Protein AF-A0AAD6MGV6-F1 (afdb_monomer_lite)

Structure (mmCIF, N/CA/C/O backbone):
data_AF-A0AAD6MGV6-F1
#
_entry.id   AF-A0AAD6MGV6-F1
#
loop_
_atom_site.group_PDB
_atom_site.id
_atom_site.type_symbol
_atom_site.label_atom_id
_atom_site.label_alt_id
_atom_site.label_comp_id
_atom_site.label_asym_id
_atom_site.label_entity_id
_atom_site.label_seq_id
_atom_site.pdbx_PDB_ins_code
_atom_site.Cartn_x
_atom_site.Cartn_y
_atom_site.Cartn_z
_atom_site.occupancy
_atom_site.B_iso_or_equiv
_atom_site.auth_seq_id
_atom_site.auth_comp_id
_atom_site.auth_asym_id
_atom_site.auth_atom_id
_atom_site.pdbx_PDB_model_num
ATOM 1 N N . MET A 1 1 ? 37.240 -46.795 -12.899 1.00 45.78 1 MET A N 1
ATOM 2 C CA . MET A 1 1 ? 37.497 -45.343 -12.999 1.00 45.78 1 MET A CA 1
ATOM 3 C C . MET A 1 1 ? 36.671 -44.775 -14.137 1.00 45.78 1 MET A C 1
ATOM 5 O O . MET A 1 1 ? 36.834 -45.219 -15.263 1.00 45.78 1 MET A O 1
ATOM 9 N N . GLY A 1 2 ? 35.770 -43.844 -13.847 1.00 46.91 2 GLY A N 1
ATOM 10 C CA . GLY A 1 2 ? 34.921 -43.191 -14.843 1.00 46.91 2 GLY A CA 1
ATOM 11 C C . GLY A 1 2 ? 34.289 -41.949 -14.230 1.00 46.91 2 GLY A C 1
ATOM 12 O O . GLY A 1 2 ? 33.077 -41.884 -14.060 1.00 46.91 2 GLY A O 1
ATOM 13 N N . GLU A 1 3 ? 35.133 -41.012 -13.801 1.00 48.69 3 GLU A N 1
ATOM 14 C CA . GLU A 1 3 ? 34.718 -39.755 -13.183 1.00 48.69 3 GLU A CA 1
ATOM 15 C C . GLU A 1 3 ? 34.123 -38.840 -14.258 1.00 48.69 3 GLU A C 1
ATOM 17 O O . GLU A 1 3 ? 34.838 -38.252 -15.073 1.00 48.69 3 GLU A O 1
ATOM 22 N N .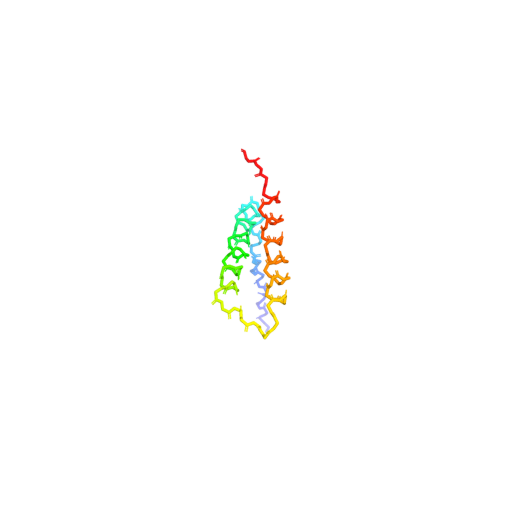 ARG A 1 4 ? 32.792 -38.721 -14.290 1.00 57.59 4 ARG A N 1
ATOM 23 C CA . ARG A 1 4 ? 32.119 -37.710 -15.110 1.00 57.59 4 ARG A CA 1
ATOM 24 C C . ARG A 1 4 ? 31.879 -36.456 -14.281 1.00 57.59 4 ARG A C 1
ATOM 26 O O . ARG A 1 4 ? 30.903 -36.334 -13.554 1.00 57.59 4 ARG A O 1
ATOM 33 N N . LYS A 1 5 ? 32.873 -35.578 -14.412 1.00 52.62 5 LYS A N 1
ATOM 34 C CA . LYS A 1 5 ? 32.842 -34.112 -14.426 1.00 52.62 5 LYS A CA 1
ATOM 35 C C . LYS A 1 5 ? 31.469 -33.480 -14.138 1.00 52.62 5 LYS A C 1
ATOM 37 O O . LYS A 1 5 ? 30.568 -33.511 -14.969 1.00 52.62 5 LYS A O 1
ATOM 42 N N . ILE A 1 6 ? 31.397 -32.849 -12.967 1.00 52.44 6 ILE A N 1
ATOM 43 C CA . ILE A 1 6 ? 30.779 -31.541 -12.698 1.00 52.44 6 ILE A CA 1
ATOM 44 C C . ILE A 1 6 ? 30.564 -30.743 -13.996 1.00 52.44 6 ILE A C 1
ATOM 46 O O . ILE A 1 6 ? 31.528 -30.277 -14.602 1.00 52.44 6 ILE A O 1
ATOM 50 N N . SER A 1 7 ? 29.306 -30.604 -14.415 1.00 45.84 7 SER A N 1
ATOM 51 C CA . SER A 1 7 ? 28.895 -29.612 -15.405 1.00 45.84 7 SER A CA 1
ATOM 52 C C . SER A 1 7 ? 28.148 -28.530 -14.653 1.00 45.84 7 SER A C 1
ATOM 54 O O . SER A 1 7 ? 27.009 -28.716 -14.229 1.00 45.84 7 SER A O 1
ATOM 56 N N . SER A 1 8 ? 28.859 -27.433 -14.437 1.00 54.62 8 SER A N 1
ATOM 57 C CA . SER A 1 8 ? 28.334 -26.150 -14.014 1.00 54.62 8 SER A CA 1
ATOM 58 C C . SER A 1 8 ? 27.174 -25.766 -14.928 1.00 54.62 8 SER A C 1
ATOM 60 O O . SER A 1 8 ? 27.393 -25.545 -16.116 1.00 54.62 8 SER A O 1
ATOM 62 N N . ASP A 1 9 ? 25.962 -25.688 -14.387 1.00 46.28 9 ASP A N 1
ATOM 63 C CA . ASP A 1 9 ? 24.902 -24.909 -15.017 1.00 46.28 9 ASP A CA 1
ATOM 64 C C . ASP A 1 9 ? 24.754 -23.624 -14.210 1.00 46.28 9 ASP A C 1
ATOM 66 O O . ASP A 1 9 ? 24.076 -23.531 -13.182 1.00 46.28 9 ASP A O 1
ATOM 70 N N . SER A 1 10 ? 25.576 -22.669 -14.622 1.00 50.78 10 SER A N 1
ATOM 71 C CA . SER A 1 10 ? 25.526 -21.265 -14.260 1.00 50.78 10 SER A CA 1
ATOM 72 C C . SER A 1 10 ? 24.099 -20.753 -14.440 1.00 50.78 10 SER A C 1
ATOM 74 O O . SER A 1 10 ? 23.669 -20.484 -15.560 1.00 50.78 10 SER A O 1
ATOM 76 N N . ARG A 1 11 ? 23.374 -20.591 -13.325 1.00 50.62 11 ARG A N 1
ATOM 77 C CA . ARG A 1 11 ? 22.155 -19.779 -13.293 1.00 50.62 11 ARG A CA 1
ATOM 78 C C . ARG A 1 11 ? 22.523 -18.386 -13.780 1.00 50.62 11 ARG A C 1
ATOM 80 O O . ARG A 1 11 ? 23.208 -17.640 -13.087 1.00 50.62 11 ARG A O 1
ATOM 87 N N . LEU A 1 12 ? 22.086 -18.111 -15.000 1.00 53.81 12 LEU A N 1
ATOM 88 C CA . LEU A 1 12 ? 22.125 -16.827 -15.672 1.00 53.81 12 LEU A CA 1
ATOM 89 C C . LEU A 1 12 ? 21.571 -15.758 -14.728 1.00 53.81 12 LEU A C 1
ATOM 91 O O . LEU A 1 12 ? 20.363 -15.685 -14.501 1.00 53.81 12 LEU A O 1
ATOM 95 N N . VAL A 1 13 ? 22.460 -14.937 -14.175 1.00 52.59 13 VAL A N 1
ATOM 96 C CA . VAL A 1 13 ? 22.075 -13.625 -13.665 1.00 52.59 13 VAL A CA 1
ATOM 97 C C . VAL A 1 13 ? 21.854 -12.777 -14.913 1.00 52.59 13 VAL A C 1
ATOM 99 O O . VAL A 1 13 ? 22.796 -12.460 -15.638 1.00 52.59 13 VAL A O 1
ATOM 102 N N . LYS A 1 14 ? 20.586 -12.515 -15.237 1.00 51.06 14 LYS A N 1
ATOM 103 C CA . LYS A 1 14 ? 20.200 -11.614 -16.325 1.00 51.06 14 LYS A CA 1
ATOM 104 C C . LYS A 1 14 ? 20.331 -10.180 -15.809 1.00 51.06 14 LYS A C 1
ATOM 106 O O . LYS A 1 14 ? 19.353 -9.566 -15.399 1.00 51.06 14 LYS A O 1
ATOM 111 N N . GLU A 1 15 ? 21.559 -9.679 -15.775 1.00 51.25 15 GLU A N 1
ATOM 112 C CA . GLU A 1 15 ? 21.854 -8.274 -15.487 1.00 51.25 15 GLU A CA 1
ATOM 113 C C . GLU A 1 15 ? 21.575 -7.457 -16.759 1.00 51.25 15 GLU A C 1
ATOM 115 O O . GLU A 1 15 ? 22.160 -7.724 -17.809 1.00 51.25 15 GLU A O 1
ATOM 120 N N . GLY A 1 16 ? 20.638 -6.504 -16.689 1.00 48.00 16 GLY A N 1
ATOM 121 C CA . GLY A 1 16 ? 20.474 -5.471 -17.725 1.00 48.00 16 GLY A CA 1
ATOM 122 C C . GLY A 1 16 ? 19.045 -5.094 -18.135 1.00 48.00 16 GLY A C 1
ATOM 123 O O . GLY A 1 16 ? 18.853 -4.000 -18.646 1.00 48.00 16 GLY A O 1
ATOM 124 N N . GLU A 1 17 ? 18.038 -5.935 -17.881 1.00 47.12 17 GLU A N 1
ATOM 125 C CA . GLU A 1 17 ? 16.609 -5.606 -18.119 1.00 47.12 17 GLU A CA 1
ATOM 126 C C . GLU A 1 17 ? 15.757 -5.689 -16.837 1.00 47.12 17 GLU A C 1
ATOM 128 O O . GLU A 1 17 ? 14.627 -5.219 -16.819 1.00 47.12 17 GLU A O 1
ATOM 133 N N . GLY A 1 18 ? 16.301 -6.254 -15.752 1.00 52.25 18 GLY A N 1
ATOM 134 C CA . GLY A 1 18 ? 15.548 -6.565 -14.532 1.00 52.25 18 GLY A CA 1
ATOM 135 C C . GLY A 1 18 ? 15.467 -5.449 -13.492 1.00 52.25 18 GLY A C 1
ATOM 136 O O . GLY A 1 18 ? 14.556 -5.467 -12.682 1.00 52.25 18 GLY A O 1
ATOM 137 N N . GLU A 1 19 ? 16.358 -4.454 -13.487 1.00 55.81 19 GLU A N 1
ATOM 138 C CA . GLU A 1 19 ? 16.426 -3.507 -12.358 1.00 55.81 19 GLU A CA 1
ATOM 139 C C . GLU A 1 19 ? 15.270 -2.497 -12.337 1.00 55.81 19 GLU A C 1
ATOM 141 O O . GLU A 1 19 ? 14.685 -2.254 -11.284 1.00 55.81 19 GLU A O 1
ATOM 146 N N . GLY A 1 20 ? 14.901 -1.936 -13.493 1.00 59.84 20 GLY A N 1
ATOM 147 C CA . GLY A 1 20 ? 13.766 -1.012 -13.594 1.00 59.84 20 GLY A CA 1
ATOM 148 C C . GLY A 1 20 ? 12.430 -1.713 -13.343 1.00 59.84 20 GLY A C 1
ATOM 149 O O . GLY A 1 20 ? 11.620 -1.232 -12.553 1.00 59.84 20 GLY A O 1
ATOM 150 N N . GLU A 1 21 ? 12.226 -2.879 -13.962 1.00 65.06 21 GLU A N 1
ATOM 151 C CA . GLU A 1 21 ? 11.042 -3.724 -13.752 1.00 65.06 21 GLU A CA 1
ATOM 152 C C . GLU A 1 21 ? 10.936 -4.194 -12.289 1.00 65.06 21 GLU A C 1
ATOM 154 O O . GLU A 1 21 ? 9.850 -4.160 -11.708 1.00 65.06 21 GLU A O 1
ATOM 159 N N . ASP A 1 22 ? 12.064 -4.522 -11.647 1.00 80.44 22 ASP A N 1
ATOM 160 C CA . ASP A 1 22 ? 12.114 -4.888 -10.230 1.00 80.44 22 ASP A CA 1
ATOM 161 C C . ASP A 1 22 ? 11.741 -3.723 -9.308 1.00 80.44 22 ASP A C 1
ATOM 163 O O . ASP A 1 22 ? 11.089 -3.945 -8.285 1.00 80.44 22 ASP A O 1
ATOM 167 N N . ILE A 1 23 ? 12.153 -2.486 -9.613 1.00 83.94 23 ILE A N 1
ATOM 168 C CA . ILE A 1 23 ? 11.785 -1.314 -8.800 1.00 83.94 23 ILE A CA 1
ATOM 169 C C . ILE A 1 23 ? 10.283 -1.044 -8.925 1.00 83.94 23 ILE A C 1
ATOM 171 O O . ILE A 1 23 ? 9.621 -0.856 -7.903 1.00 83.94 23 ILE A O 1
ATOM 175 N N . TRP A 1 24 ? 9.724 -1.114 -10.137 1.00 84.81 24 TRP A N 1
ATOM 176 C CA . TRP A 1 24 ? 8.278 -0.999 -10.346 1.00 84.81 24 TRP A CA 1
ATOM 177 C C . TRP A 1 24 ? 7.508 -2.093 -9.600 1.00 84.81 24 TRP A C 1
ATOM 179 O O . TRP A 1 24 ? 6.578 -1.784 -8.856 1.00 84.81 24 TRP A O 1
ATOM 189 N N . ALA A 1 25 ? 7.933 -3.354 -9.706 1.00 89.19 25 ALA A N 1
ATOM 190 C CA . ALA A 1 25 ? 7.308 -4.466 -8.993 1.00 89.19 25 ALA A CA 1
ATOM 191 C C . ALA A 1 25 ? 7.367 -4.289 -7.464 1.00 89.19 25 ALA A C 1
ATOM 193 O O . ALA A 1 25 ? 6.387 -4.555 -6.761 1.00 89.19 25 ALA A O 1
ATOM 194 N N . LYS A 1 26 ? 8.494 -3.798 -6.931 1.00 88.31 26 LYS A N 1
ATOM 195 C CA . LYS A 1 26 ? 8.650 -3.480 -5.501 1.00 88.31 26 LYS A CA 1
ATOM 196 C C . LYS A 1 26 ? 7.738 -2.337 -5.069 1.00 88.31 26 LYS A C 1
ATOM 198 O O . LYS A 1 26 ? 7.123 -2.443 -4.010 1.00 88.31 26 LYS A O 1
ATOM 203 N N . ALA A 1 27 ? 7.631 -1.279 -5.869 1.00 89.00 27 ALA A N 1
ATOM 204 C CA . ALA A 1 27 ? 6.767 -0.140 -5.579 1.00 89.00 27 ALA A CA 1
ATOM 205 C C . ALA A 1 27 ? 5.281 -0.542 -5.589 1.00 89.00 27 ALA A C 1
ATOM 207 O O . ALA A 1 27 ? 4.543 -0.193 -4.663 1.00 89.00 27 ALA A O 1
ATOM 208 N N . THR A 1 28 ? 4.851 -1.348 -6.568 1.00 90.25 28 THR A N 1
ATOM 209 C CA . THR A 1 28 ? 3.495 -1.918 -6.607 1.00 90.25 28 THR A CA 1
ATOM 210 C C . THR A 1 28 ? 3.221 -2.752 -5.364 1.00 90.25 28 THR A C 1
ATOM 212 O O . THR A 1 28 ? 2.251 -2.491 -4.658 1.00 90.25 28 THR A O 1
ATOM 215 N N . LYS A 1 29 ? 4.117 -3.686 -5.024 1.00 91.94 29 LYS A N 1
ATOM 216 C CA . LYS A 1 29 ? 3.950 -4.534 -3.840 1.00 91.94 29 LYS A CA 1
ATOM 217 C C . LYS A 1 29 ? 3.881 -3.719 -2.544 1.00 91.94 29 LYS A C 1
ATOM 219 O O . LYS A 1 29 ? 3.038 -4.000 -1.701 1.00 91.94 29 LYS A O 1
ATOM 224 N N . ALA A 1 30 ? 4.749 -2.721 -2.372 1.00 90.94 30 ALA A N 1
ATOM 225 C CA . ALA A 1 30 ? 4.734 -1.858 -1.190 1.00 90.94 30 ALA A CA 1
ATOM 226 C C . ALA A 1 30 ? 3.405 -1.094 -1.059 1.00 90.94 30 ALA A C 1
ATOM 228 O O . ALA A 1 30 ? 2.835 -1.012 0.029 1.00 90.94 30 ALA A O 1
ATOM 229 N N . THR A 1 31 ? 2.875 -0.611 -2.185 1.00 91.56 31 THR A N 1
ATOM 230 C CA . THR A 1 31 ? 1.574 0.065 -2.240 1.00 91.56 31 THR A CA 1
ATOM 231 C C . THR A 1 31 ? 0.421 -0.889 -1.910 1.00 91.56 31 THR A C 1
ATOM 233 O O . THR A 1 31 ? -0.469 -0.532 -1.137 1.00 91.56 31 THR A O 1
ATOM 236 N N . ASP A 1 32 ? 0.442 -2.115 -2.438 1.00 93.50 32 ASP A N 1
ATOM 237 C CA . ASP A 1 32 ? -0.561 -3.139 -2.127 1.00 93.50 32 ASP A CA 1
ATOM 238 C C . ASP A 1 32 ? -0.537 -3.506 -0.638 1.00 93.50 32 ASP A C 1
ATOM 240 O O . ASP A 1 32 ? -1.578 -3.516 0.023 1.00 93.50 32 ASP A O 1
ATOM 244 N N . ASP A 1 33 ? 0.656 -3.731 -0.081 1.00 91.75 33 ASP A N 1
ATOM 245 C CA . ASP A 1 33 ? 0.855 -4.025 1.340 1.00 91.75 33 ASP A CA 1
ATOM 246 C C . ASP A 1 33 ? 0.321 -2.879 2.229 1.00 91.75 33 ASP A C 1
ATOM 248 O O . ASP A 1 33 ? -0.308 -3.133 3.262 1.00 91.75 33 ASP A O 1
ATOM 252 N N . LEU A 1 34 ? 0.497 -1.615 1.816 1.00 92.56 34 LEU A N 1
ATOM 253 C CA . LEU A 1 34 ? -0.068 -0.444 2.498 1.00 92.56 34 LEU A CA 1
ATOM 254 C C . LEU A 1 34 ? -1.604 -0.475 2.513 1.00 92.56 34 LEU A C 1
ATOM 256 O O . LEU A 1 34 ? -2.212 -0.261 3.568 1.00 92.56 34 LEU A O 1
ATOM 260 N N . TYR A 1 35 ? -2.246 -0.745 1.373 1.00 92.50 35 TYR A N 1
ATOM 261 C CA . TYR A 1 35 ? -3.708 -0.809 1.291 1.00 92.50 35 TYR A CA 1
ATOM 262 C C . TYR A 1 35 ? -4.285 -1.996 2.070 1.00 92.50 35 TYR A C 1
ATOM 264 O O . TYR A 1 35 ? -5.267 -1.830 2.796 1.00 92.50 35 TYR A O 1
ATOM 272 N N . ILE A 1 36 ? -3.633 -3.160 2.016 1.00 94.75 36 ILE A N 1
ATOM 273 C CA . ILE A 1 36 ? -3.997 -4.319 2.839 1.00 94.75 36 ILE A CA 1
ATOM 274 C C . ILE A 1 36 ? -3.886 -3.960 4.322 1.00 94.75 36 ILE A C 1
ATOM 276 O O . ILE A 1 36 ? -4.808 -4.229 5.094 1.00 94.75 36 ILE A O 1
ATOM 280 N N . MET A 1 37 ? -2.797 -3.314 4.745 1.00 92.19 37 MET A N 1
ATOM 281 C CA . MET A 1 37 ? -2.621 -2.905 6.138 1.00 92.19 37 MET A CA 1
ATOM 282 C C . MET A 1 37 ? -3.695 -1.903 6.576 1.00 92.19 37 MET A C 1
ATOM 284 O O . MET A 1 37 ? -4.242 -2.039 7.670 1.00 92.19 37 MET A O 1
ATOM 288 N N . ARG A 1 38 ? -4.047 -0.925 5.735 1.00 92.88 38 ARG A N 1
ATOM 289 C CA . ARG A 1 38 ? -5.130 0.035 6.0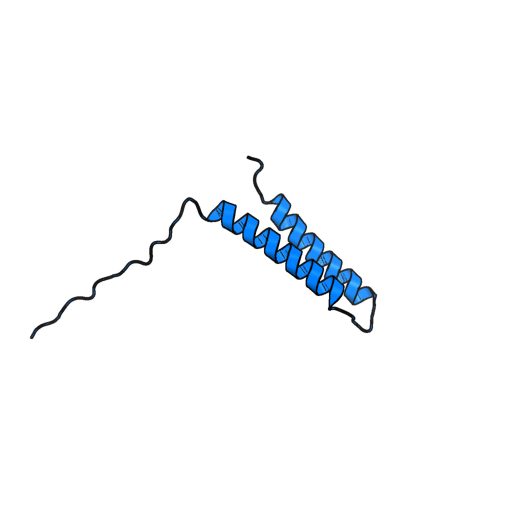13 1.00 92.88 38 ARG A CA 1
ATOM 290 C C . ARG A 1 38 ? -6.444 -0.674 6.340 1.00 92.88 38 ARG A C 1
ATOM 292 O O . ARG A 1 38 ? -7.123 -0.278 7.297 1.00 92.88 38 ARG A O 1
ATOM 299 N N . ASP A 1 39 ? -6.754 -1.718 5.579 1.00 95.06 39 ASP A N 1
ATOM 300 C CA . ASP A 1 39 ? -8.040 -2.414 5.624 1.00 95.06 39 ASP A CA 1
ATOM 301 C C . ASP A 1 39 ? -8.084 -3.565 6.634 1.00 95.06 39 ASP A C 1
ATOM 303 O O . ASP A 1 39 ? -9.172 -4.012 6.983 1.00 95.06 39 ASP A O 1
ATOM 307 N N . THR A 1 40 ? -6.934 -4.030 7.134 1.00 94.38 40 THR A N 1
ATOM 308 C CA . THR A 1 40 ? -6.849 -5.205 8.025 1.00 94.38 40 THR A CA 1
ATOM 309 C C . THR A 1 40 ? -6.234 -4.915 9.395 1.00 94.38 40 THR A C 1
ATOM 311 O O . THR A 1 40 ? -6.475 -5.664 10.342 1.00 94.38 40 THR A O 1
ATOM 314 N N . TYR A 1 41 ? -5.477 -3.825 9.553 1.00 91.69 41 TYR A N 1
ATOM 315 C CA . TYR A 1 41 ? -4.864 -3.462 10.828 1.00 91.69 41 TYR A CA 1
ATOM 316 C C . TYR A 1 41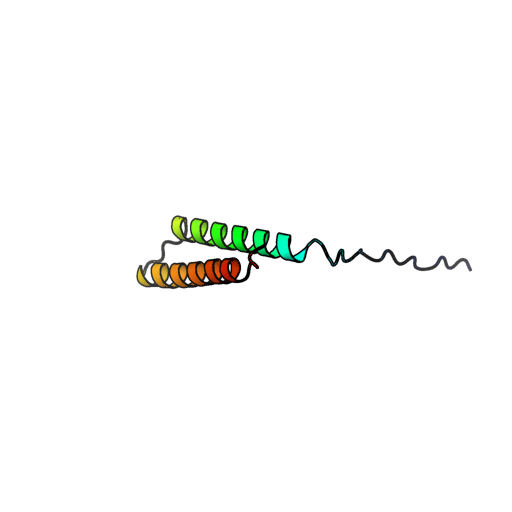 ? -5.795 -2.569 11.659 1.00 91.69 41 TYR A C 1
ATOM 318 O O . TYR A 1 41 ? -6.055 -1.408 11.322 1.00 91.69 41 TYR A O 1
ATOM 326 N N . PHE A 1 42 ? -6.288 -3.114 12.773 1.00 92.50 42 PHE A N 1
ATOM 327 C CA . PHE A 1 42 ? -7.180 -2.436 13.722 1.00 92.50 42 PHE A CA 1
ATOM 328 C C . PHE A 1 42 ? -6.657 -2.590 15.161 1.00 92.50 42 PHE A C 1
ATOM 330 O O . PHE A 1 42 ? -7.175 -3.406 15.925 1.00 92.50 42 PHE A O 1
ATOM 337 N N . PRO A 1 43 ? -5.591 -1.861 15.534 1.00 92.06 43 PRO A N 1
ATOM 338 C CA . PRO A 1 43 ? -5.055 -1.890 16.891 1.00 92.06 43 PRO A CA 1
ATOM 339 C C . PRO A 1 43 ? -6.012 -1.236 17.896 1.00 92.06 43 PRO A C 1
ATOM 341 O O . PRO A 1 43 ? -6.852 -0.413 17.533 1.00 92.06 43 PRO A O 1
ATOM 344 N N . LEU A 1 44 ? -5.836 -1.561 19.182 1.00 92.62 44 LEU A N 1
ATOM 345 C CA . LEU A 1 44 ? -6.584 -0.945 20.288 1.00 92.62 44 LEU A CA 1
ATOM 346 C C . LEU A 1 44 ? -6.323 0.564 20.393 1.00 92.62 44 LEU A C 1
ATOM 348 O O . LEU A 1 44 ? -7.232 1.330 20.706 1.00 92.62 44 LEU A O 1
ATOM 352 N N . ASN A 1 45 ? -5.083 0.985 20.132 1.00 93.75 45 ASN A N 1
ATOM 353 C CA . ASN A 1 45 ? -4.707 2.388 20.099 1.00 93.75 45 ASN A CA 1
ATOM 354 C C . ASN A 1 45 ? -4.759 2.914 18.652 1.00 93.75 45 ASN A C 1
ATOM 356 O O . ASN A 1 45 ? -3.964 2.475 17.817 1.00 93.75 45 ASN A O 1
ATOM 360 N N . PRO A 1 46 ? -5.631 3.884 18.330 1.00 89.94 46 PRO A N 1
ATOM 361 C CA . PRO A 1 46 ? -5.722 4.434 16.980 1.00 89.94 46 PRO A CA 1
ATOM 362 C C . PRO A 1 46 ? -4.444 5.158 16.529 1.00 89.94 46 PRO A C 1
ATOM 364 O O . PRO A 1 46 ? -4.172 5.206 15.329 1.00 89.94 46 PRO A O 1
ATOM 367 N N . LEU A 1 47 ? -3.630 5.680 17.457 1.00 93.50 47 LEU A N 1
ATOM 368 C CA . LEU A 1 47 ? -2.347 6.311 17.120 1.00 93.50 47 LEU A CA 1
ATOM 369 C C . LEU A 1 47 ? -1.360 5.313 16.508 1.00 93.50 47 LEU A C 1
ATOM 371 O O . LEU A 1 47 ? -0.626 5.673 15.590 1.00 93.50 47 LEU A O 1
ATOM 375 N N . ASP A 1 48 ? -1.393 4.054 16.949 1.00 91.38 48 ASP A N 1
ATOM 376 C CA . ASP A 1 48 ? -0.519 3.006 16.416 1.00 91.38 48 ASP A CA 1
ATOM 377 C C . ASP A 1 48 ? -0.868 2.716 14.952 1.00 91.38 48 ASP A C 1
ATOM 379 O O . ASP A 1 48 ? 0.022 2.533 14.121 1.00 91.38 48 ASP A O 1
ATOM 383 N N . LYS A 1 49 ? -2.165 2.750 14.607 1.00 91.94 49 LYS A N 1
ATOM 384 C CA . LYS A 1 49 ? -2.621 2.622 13.216 1.00 91.94 49 LYS A CA 1
ATOM 385 C C . LYS A 1 49 ? -2.087 3.765 12.363 1.00 91.94 49 LYS A C 1
ATOM 387 O O . LYS A 1 49 ? -1.552 3.516 11.287 1.00 91.94 49 LYS A O 1
ATOM 392 N N . ILE A 1 50 ? -2.219 4.999 12.847 1.00 92.88 50 ILE A N 1
ATOM 393 C CA . ILE A 1 50 ? -1.778 6.197 12.123 1.00 92.88 50 ILE A CA 1
ATOM 394 C C . ILE A 1 50 ? -0.267 6.157 11.900 1.00 92.88 50 ILE A C 1
ATOM 396 O O . ILE A 1 50 ? 0.176 6.271 10.761 1.00 92.88 50 ILE A O 1
ATOM 400 N N . SER A 1 51 ? 0.513 5.926 12.958 1.00 94.31 51 SER A N 1
ATOM 401 C CA . SER A 1 51 ? 1.974 5.872 12.873 1.00 94.31 51 SER A CA 1
ATOM 402 C C . SER A 1 51 ? 2.440 4.776 11.912 1.00 94.31 51 SER A C 1
ATOM 404 O O . SER A 1 51 ? 3.299 5.018 11.064 1.00 94.31 51 SER A O 1
ATOM 406 N N . LYS A 1 52 ? 1.824 3.587 11.972 1.00 92.25 52 LYS A N 1
ATOM 407 C CA . LYS A 1 52 ? 2.185 2.475 11.091 1.00 92.25 52 LYS A CA 1
ATOM 408 C C . LYS A 1 52 ? 1.848 2.759 9.626 1.00 92.25 52 LYS A C 1
ATOM 410 O O . LYS A 1 52 ? 2.681 2.493 8.761 1.00 92.25 52 LYS A O 1
ATOM 415 N N . LEU A 1 53 ? 0.666 3.317 9.352 1.00 93.62 53 LEU A N 1
ATOM 416 C CA . LEU A 1 53 ? 0.261 3.687 7.994 1.00 93.62 53 LEU A CA 1
ATOM 417 C C . LEU A 1 53 ? 1.139 4.794 7.417 1.00 93.62 53 LEU A C 1
ATOM 419 O O . LEU A 1 53 ? 1.526 4.698 6.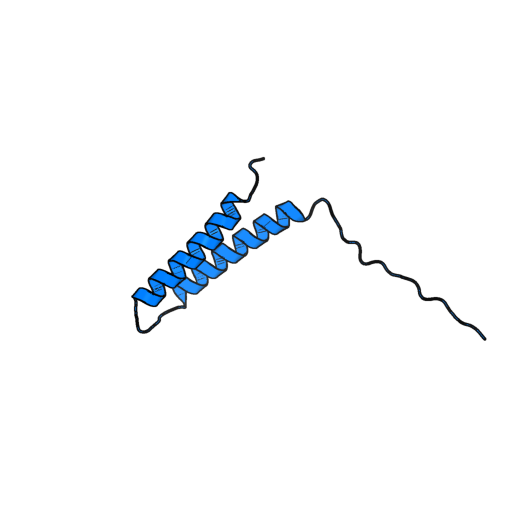258 1.00 93.62 53 LEU A O 1
ATOM 423 N N . GLN A 1 54 ? 1.503 5.795 8.220 1.00 94.8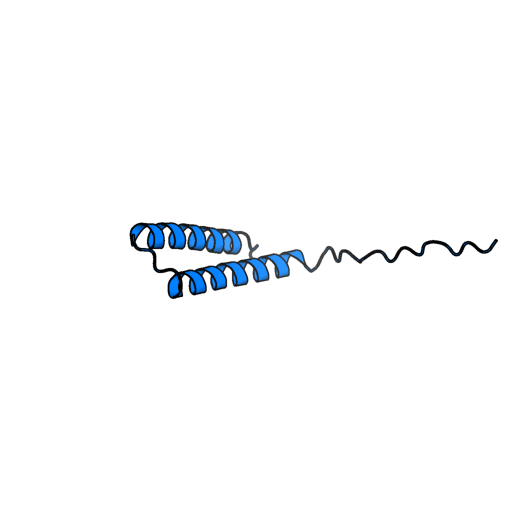8 54 GLN A N 1
ATOM 424 C CA . GLN A 1 54 ? 2.444 6.836 7.807 1.00 94.88 54 GLN A CA 1
ATOM 425 C C . GLN A 1 54 ? 3.788 6.227 7.407 1.00 94.88 54 GLN A C 1
ATOM 427 O O . GLN A 1 54 ? 4.229 6.426 6.283 1.00 94.88 54 GLN A O 1
ATOM 432 N N . SER A 1 55 ? 4.377 5.374 8.252 1.00 93.81 55 SER A N 1
ATOM 433 C CA . SER A 1 55 ? 5.661 4.736 7.929 1.00 93.81 55 SER A CA 1
ATOM 434 C C . SER A 1 55 ? 5.617 3.874 6.659 1.00 93.81 55 SER A C 1
ATOM 436 O O . SER A 1 55 ? 6.591 3.828 5.914 1.00 93.81 55 SER A O 1
ATOM 438 N N . GLN A 1 56 ? 4.517 3.155 6.408 1.00 92.00 56 GLN A N 1
ATOM 439 C CA . GLN A 1 56 ? 4.364 2.358 5.181 1.00 92.00 56 GLN A CA 1
ATOM 440 C C . GLN A 1 56 ? 4.107 3.227 3.943 1.00 92.00 56 GLN A C 1
ATOM 442 O O . GLN A 1 56 ? 4.595 2.907 2.858 1.00 92.00 56 GLN A O 1
ATOM 447 N N . SER A 1 57 ? 3.381 4.334 4.106 1.00 93.94 57 SER A N 1
ATOM 448 C CA . SER A 1 57 ? 3.187 5.333 3.056 1.00 93.94 57 SER A CA 1
ATOM 449 C C . SER A 1 57 ? 4.521 5.944 2.646 1.00 93.94 57 SER A C 1
ATOM 451 O O . SER A 1 57 ? 4.849 5.929 1.465 1.00 93.94 57 SER A O 1
ATOM 453 N N . ASP A 1 58 ? 5.323 6.396 3.611 1.00 95.00 58 ASP A N 1
ATOM 454 C CA . ASP A 1 58 ? 6.641 6.984 3.356 1.00 95.00 58 ASP A CA 1
ATOM 455 C C . ASP A 1 58 ? 7.561 5.995 2.629 1.00 95.00 58 ASP A C 1
ATOM 457 O O . ASP A 1 58 ? 8.239 6.357 1.672 1.00 95.00 58 ASP A O 1
ATOM 461 N N . LEU A 1 59 ? 7.550 4.717 3.027 1.00 91.50 59 LEU A N 1
ATOM 462 C CA . LEU A 1 59 ? 8.328 3.673 2.356 1.00 91.50 59 LEU A CA 1
ATOM 463 C C . LEU A 1 59 ? 7.892 3.471 0.895 1.00 91.50 59 LEU A C 1
ATOM 465 O O . LEU A 1 59 ? 8.740 3.352 0.013 1.00 91.50 59 LEU A O 1
ATOM 469 N N . SER A 1 60 ? 6.584 3.444 0.642 1.00 89.75 60 SER A N 1
ATOM 470 C CA . SER A 1 60 ? 6.034 3.258 -0.706 1.00 89.75 60 SER A CA 1
ATOM 471 C C . SER A 1 60 ? 6.350 4.453 -1.608 1.00 89.75 60 SER A C 1
ATOM 473 O O . SER A 1 60 ? 6.751 4.267 -2.754 1.00 89.75 60 SER A O 1
ATOM 475 N N . LEU A 1 61 ? 6.237 5.674 -1.077 1.00 91.25 61 LEU A N 1
ATOM 476 C CA . LEU A 1 61 ? 6.583 6.904 -1.792 1.00 91.25 61 LEU A CA 1
ATOM 477 C C . LEU A 1 61 ? 8.080 6.978 -2.096 1.00 91.25 61 LEU A C 1
ATOM 479 O O . LEU A 1 61 ? 8.444 7.224 -3.237 1.00 91.25 61 LEU A O 1
ATOM 483 N N . ASN A 1 62 ? 8.947 6.652 -1.134 1.00 90.56 62 ASN A N 1
ATOM 484 C CA . ASN A 1 62 ? 10.394 6.625 -1.362 1.00 90.56 62 ASN A CA 1
ATOM 485 C C . ASN A 1 62 ? 10.794 5.631 -2.467 1.00 90.56 62 ASN A C 1
ATOM 487 O O . ASN A 1 62 ? 11.729 5.887 -3.225 1.00 90.56 62 ASN A O 1
ATOM 491 N N . LEU A 1 63 ? 10.097 4.492 -2.569 1.00 88.81 63 LEU A N 1
ATOM 492 C CA . LEU A 1 63 ? 10.308 3.529 -3.654 1.00 88.81 63 LEU A CA 1
ATOM 493 C C . LEU A 1 63 ? 9.871 4.090 -5.011 1.00 88.81 63 LEU A C 1
ATOM 495 O O . LEU A 1 63 ? 10.573 3.870 -5.994 1.00 88.81 63 LEU A O 1
ATOM 499 N N . LEU A 1 64 ? 8.756 4.824 -5.062 1.00 87.75 64 LEU A N 1
ATOM 500 C CA . LEU A 1 64 ? 8.285 5.492 -6.279 1.00 87.75 64 LEU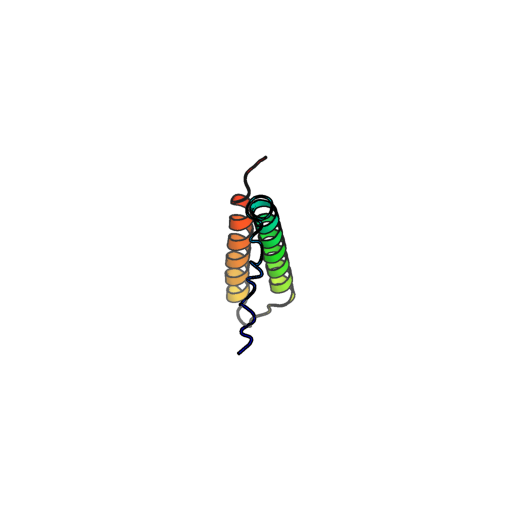 A CA 1
ATOM 501 C C . LEU A 1 64 ? 9.217 6.634 -6.705 1.00 87.75 64 LEU A C 1
ATOM 503 O O . LEU A 1 64 ? 9.575 6.714 -7.874 1.00 87.75 64 LEU A O 1
ATOM 507 N N . ASP A 1 65 ? 9.665 7.465 -5.765 1.00 88.50 65 ASP A N 1
ATOM 508 C CA . ASP A 1 65 ? 10.588 8.579 -6.021 1.00 88.50 65 ASP A CA 1
ATOM 509 C C . ASP A 1 65 ? 11.973 8.101 -6.484 1.00 88.50 65 ASP A C 1
ATOM 511 O O . ASP A 1 65 ? 12.720 8.844 -7.120 1.00 88.50 65 ASP A O 1
ATOM 515 N N . SER A 1 66 ? 12.322 6.845 -6.187 1.00 87.31 66 SER A N 1
ATOM 516 C CA . SER A 1 66 ? 13.560 6.213 -6.656 1.00 87.31 66 SER A CA 1
ATOM 517 C C . SER A 1 66 ? 13.492 5.765 -8.120 1.00 87.31 66 SER A C 1
ATOM 519 O O . SER A 1 66 ? 14.508 5.334 -8.669 1.00 87.31 66 SER A O 1
ATOM 521 N N . ILE A 1 67 ? 12.320 5.831 -8.760 1.00 84.88 67 ILE A N 1
ATOM 522 C CA . ILE A 1 67 ? 12.151 5.442 -10.158 1.00 84.88 67 ILE A CA 1
ATOM 523 C C . ILE A 1 67 ? 12.655 6.579 -11.057 1.00 84.88 67 ILE A C 1
ATOM 525 O O . ILE A 1 67 ? 12.120 7.689 -11.003 1.00 84.88 67 ILE A O 1
ATOM 529 N N . PRO A 1 68 ? 13.657 6.329 -11.917 1.00 82.50 68 PRO A N 1
ATOM 530 C CA . PRO A 1 68 ? 14.141 7.345 -12.838 1.00 82.50 68 PRO A CA 1
ATOM 531 C C . PRO A 1 68 ? 13.050 7.713 -13.851 1.00 82.50 68 PRO A C 1
ATOM 533 O O . PRO A 1 68 ? 12.426 6.840 -14.457 1.00 82.50 68 PRO A O 1
ATOM 536 N N . LEU A 1 69 ? 12.841 9.017 -14.048 1.00 77.12 69 LEU A N 1
ATOM 537 C CA . LEU A 1 69 ? 11.997 9.523 -15.128 1.00 77.12 69 LEU A CA 1
ATOM 538 C C . LEU A 1 69 ? 12.685 9.221 -16.464 1.00 77.12 69 LEU A C 1
ATOM 540 O O . LEU A 1 69 ? 13.843 9.596 -16.663 1.00 77.12 69 LEU A O 1
ATOM 544 N N . VAL A 1 70 ? 11.967 8.506 -17.328 1.00 65.06 70 VAL A N 1
ATOM 545 C CA . VAL A 1 70 ? 12.416 8.080 -18.661 1.00 65.06 70 VAL A CA 1
ATOM 546 C C . VAL A 1 70 ? 12.177 9.181 -19.687 1.00 65.06 70 VAL A C 1
ATOM 548 O O . VAL A 1 70 ? 11.105 9.825 -19.608 1.00 65.06 70 VAL A O 1
#

Sequence (70 aa):
MGERKISSDSRLVKEGEGEGEDIWAKATKATDDLYIMRDTYFPLNPLDKISKLQSQSDLSLNLLDSIPLV

Organism: NCBI:txid444605

Radius of gyration: 20.98 Å; chains: 1; bounding box: 46×55×39 Å

Foldseek 3Di:
DDDDDDDDPPPDPPPDPVPLVVLVVVLVVLVVVLVCLLVPPDDPDVVVSVVVSVVSVVVSVVSVVPRDDD

pLDDT: mean 78.66, std 18.27, range [45.78, 95.06]

Secondary structure (DSSP, 8-state):
--------------TTTHHHHHHHHHHHHHHHHHHHHHHH---SSHHHHHHHHHHHHHHHHHHHHTSPP-